Protein AF-A0A8T1IPN9-F1 (afdb_monomer_lite)

Radius of gyration: 31.49 Å; chains: 1; bounding box: 65×42×78 Å

Secondary structure (DSSP, 8-state):
---TTSHHHHHHHHHHHHHHHHHTT--HHHHHHHTT--SSS--TTSTTHHHHHHHHHHHHHHHHHHHHHHHHHHHHHHHHHHHHHHHHHHHHHHHHHHHHHHTTSS----S-TTSTTTTTTGGGGGGG-----

Sequence (133 aa):
MLGKGNAEWDDALMRLAYSHWFEGGKTIDDVRLIMSLPAKGEAVGHENWGKYLKYVEFVKEKKQEAANAAIVAVLKRRRAYRDWYIEGKTEAESASSAAAISYHGHGSISDDNYALWSASANYRNVIKTLPDH

Foldseek 3Di:
DDDPPDPVVVVVVLVVVLVVCVVVVHDLQNVCVVLVHDSDDQDVVRPCRVSSVVSVVVNVVVVVVVVVVVVVVVVVVVVVVVVVVVVVVVVVVVVVVVVVVVVVPDDDDDDPVPPVVVVVVVVVVVVPPDDDD

pLDDT: mean 76.05, std 21.72, range [37.53, 97.19]

Structure (mmCIF, N/CA/C/O backbone):
data_AF-A0A8T1IPN9-F1
#
_entry.id   AF-A0A8T1IPN9-F1
#
loop_
_atom_site.group_PDB
_atom_site.id
_atom_site.type_symbol
_atom_site.label_atom_id
_atom_site.label_alt_id
_atom_site.label_comp_id
_atom_site.label_asym_id
_atom_site.label_entity_id
_atom_site.label_seq_id
_atom_site.pdbx_PDB_ins_code
_atom_site.Cartn_x
_atom_site.Cartn_y
_atom_site.Cartn_z
_atom_site.occupancy
_atom_site.B_iso_or_equiv
_atom_site.auth_seq_id
_atom_site.auth_comp_id
_atom_site.auth_asym_id
_atom_site.auth_atom_id
_atom_site.pdbx_PDB_model_num
ATOM 1 N N . MET A 1 1 ? 0.620 28.261 -10.881 1.00 46.81 1 MET A N 1
ATOM 2 C CA . MET A 1 1 ? -0.067 27.584 -11.999 1.00 46.81 1 MET A CA 1
ATOM 3 C C . MET A 1 1 ? 0.816 26.432 -12.409 1.00 46.81 1 MET A C 1
ATOM 5 O O . MET A 1 1 ? 1.911 26.680 -12.894 1.00 46.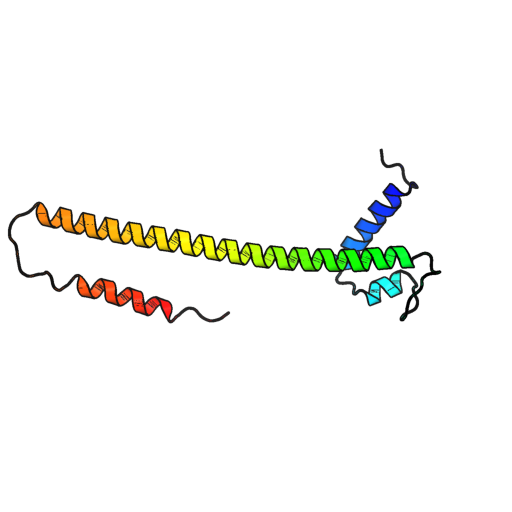81 1 MET A O 1
ATOM 9 N N . LEU A 1 2 ? 0.400 25.195 -12.156 1.00 52.78 2 LEU A N 1
ATOM 10 C CA . LEU A 1 2 ? 1.092 24.062 -12.747 1.00 52.78 2 LEU A CA 1
ATOM 11 C C . LEU A 1 2 ? 0.849 24.205 -14.272 1.00 52.78 2 LEU A C 1
ATOM 13 O O . LEU A 1 2 ? -0.303 24.191 -14.704 1.00 52.78 2 LEU A O 1
ATOM 17 N N . GLY A 1 3 ? 1.882 24.309 -15.123 1.00 51.38 3 GLY A N 1
ATOM 18 C CA . GLY A 1 3 ? 1.765 24.263 -16.603 1.00 51.38 3 GLY A CA 1
ATOM 19 C C . GLY A 1 3 ? 2.288 22.943 -17.196 1.00 51.38 3 GLY A C 1
ATOM 20 O O . GLY A 1 3 ? 3.404 22.563 -16.857 1.00 51.38 3 GLY A O 1
ATOM 21 N N . LYS A 1 4 ? 1.476 22.214 -17.992 1.00 60.69 4 LYS A N 1
ATOM 22 C CA . LYS A 1 4 ? 1.796 20.855 -18.499 1.00 60.69 4 LYS A CA 1
ATOM 23 C C . LYS A 1 4 ? 3.248 20.781 -19.003 1.00 60.69 4 LYS A C 1
ATOM 25 O O . LYS A 1 4 ? 3.642 21.630 -19.796 1.00 60.69 4 LYS A O 1
ATOM 30 N N . GLY A 1 5 ? 4.000 19.763 -18.572 1.00 66.25 5 GLY A N 1
ATOM 31 C CA . GLY A 1 5 ? 5.394 19.539 -18.984 1.00 66.25 5 GLY A CA 1
ATOM 32 C C . GLY A 1 5 ? 6.467 20.105 -18.044 1.00 66.25 5 GLY A C 1
ATOM 33 O O . GLY A 1 5 ? 7.627 20.180 -18.441 1.00 66.25 5 GLY A O 1
ATOM 34 N N . ASN A 1 6 ? 6.110 20.511 -16.819 1.00 79.50 6 ASN A N 1
ATOM 35 C CA . ASN A 1 6 ? 7.084 20.771 -15.754 1.00 79.50 6 ASN A CA 1
ATOM 36 C C . ASN A 1 6 ? 7.177 19.577 -14.778 1.00 79.50 6 ASN A C 1
ATOM 38 O O . ASN A 1 6 ? 6.249 18.777 -14.665 1.00 79.50 6 ASN A O 1
ATOM 42 N N . ALA A 1 7 ? 8.292 19.473 -14.048 1.00 81.31 7 ALA A N 1
ATOM 43 C CA . ALA A 1 7 ? 8.565 18.333 -13.164 1.00 81.31 7 ALA A CA 1
ATOM 44 C C . ALA A 1 7 ? 7.508 18.135 -12.057 1.00 81.31 7 ALA A C 1
ATOM 46 O O . ALA A 1 7 ? 7.259 17.009 -11.633 1.00 81.31 7 ALA A O 1
ATOM 47 N N . GLU A 1 8 ? 6.870 19.215 -11.597 1.00 81.88 8 GLU A N 1
ATOM 48 C CA . GLU A 1 8 ? 5.809 19.156 -10.584 1.00 81.88 8 GLU A CA 1
ATOM 49 C C . GLU A 1 8 ? 4.521 18.527 -11.126 1.00 81.88 8 GLU A C 1
ATOM 51 O O . GLU A 1 8 ? 3.874 17.748 -10.427 1.00 81.88 8 GLU A O 1
ATOM 56 N N . TRP A 1 9 ? 4.153 18.820 -12.377 1.00 84.50 9 TRP A N 1
ATOM 57 C CA . TRP A 1 9 ? 3.050 18.131 -13.044 1.00 84.50 9 TRP A CA 1
ATOM 58 C C . TRP A 1 9 ? 3.333 16.662 -13.253 1.00 84.50 9 TRP A C 1
ATOM 60 O O . TRP A 1 9 ? 2.433 15.853 -13.048 1.00 84.50 9 TRP A O 1
ATOM 70 N N . ASP A 1 10 ? 4.549 16.328 -13.678 1.00 83.19 10 ASP A N 1
ATOM 71 C CA . ASP A 1 10 ? 4.919 14.939 -13.909 1.00 83.19 10 ASP A CA 1
ATOM 72 C C . ASP A 1 10 ? 4.859 14.155 -12.592 1.00 83.19 10 ASP A C 1
ATOM 74 O O . ASP A 1 10 ? 4.295 13.065 -12.555 1.00 83.19 10 ASP A O 1
ATOM 78 N N . ASP A 1 11 ? 5.327 14.730 -11.477 1.00 86.12 11 ASP A N 1
ATOM 79 C CA . ASP A 1 11 ? 5.200 14.108 -10.152 1.00 86.12 11 ASP A CA 1
ATOM 80 C C . ASP A 1 11 ? 3.730 13.984 -9.708 1.00 86.12 11 ASP A C 1
ATOM 82 O O . ASP A 1 11 ? 3.316 12.926 -9.226 1.00 86.12 11 ASP A O 1
ATOM 86 N N . ALA A 1 12 ? 2.902 15.010 -9.932 1.00 88.56 12 ALA A N 1
ATOM 87 C CA . ALA A 1 12 ? 1.474 14.968 -9.614 1.00 88.56 12 ALA A CA 1
ATOM 88 C C . ALA A 1 12 ? 0.715 13.915 -10.443 1.00 88.56 12 ALA A C 1
ATOM 90 O O . ALA A 1 12 ? -0.112 13.173 -9.907 1.00 88.56 12 ALA A O 1
ATOM 91 N N . LEU A 1 13 ? 1.021 13.811 -11.737 1.00 89.75 13 LEU A N 1
ATOM 92 C CA . LEU A 1 13 ? 0.457 12.799 -12.624 1.00 89.75 13 LEU A CA 1
ATOM 93 C C . LEU A 1 13 ? 0.899 11.393 -12.202 1.00 89.75 13 LEU A C 1
ATOM 95 O O . LEU A 1 13 ? 0.079 10.476 -12.169 1.00 89.75 13 LEU A O 1
ATOM 99 N N . MET A 1 14 ? 2.167 11.226 -11.816 1.00 91.38 14 MET A N 1
ATOM 100 C CA . MET A 1 14 ? 2.665 9.952 -11.298 1.00 91.38 14 MET A CA 1
ATOM 101 C C . MET A 1 14 ? 1.971 9.557 -9.995 1.00 91.38 14 MET A C 1
ATOM 103 O O . MET A 1 14 ? 1.594 8.398 -9.842 1.00 91.38 14 MET A O 1
ATOM 107 N N . ARG A 1 15 ? 1.721 10.502 -9.082 1.00 92.12 15 ARG A N 1
ATOM 108 C CA . ARG A 1 15 ? 0.936 10.232 -7.867 1.00 92.12 15 ARG A CA 1
ATOM 109 C C . ARG A 1 15 ? -0.485 9.775 -8.182 1.00 92.12 15 ARG A C 1
ATOM 111 O O . ARG A 1 15 ? -0.971 8.846 -7.544 1.00 92.12 15 ARG A O 1
ATOM 118 N N . LEU A 1 16 ? -1.133 10.374 -9.183 1.00 94.62 16 LEU A N 1
ATOM 119 C CA . LEU A 1 16 ? -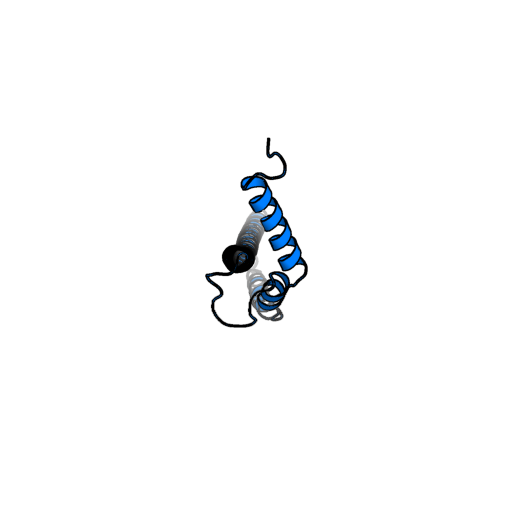2.452 9.925 -9.635 1.00 94.62 16 LEU A CA 1
ATOM 120 C C . LEU A 1 16 ? -2.400 8.489 -10.179 1.00 94.62 16 LEU A C 1
ATOM 122 O O . LEU A 1 16 ? -3.259 7.674 -9.843 1.00 94.62 16 LEU A O 1
ATOM 126 N N . ALA A 1 17 ? -1.375 8.163 -10.970 1.00 95.25 17 ALA A N 1
ATOM 127 C CA . ALA A 1 17 ? -1.162 6.805 -11.464 1.00 95.25 17 ALA A CA 1
ATOM 128 C C . ALA A 1 17 ? -0.951 5.803 -10.315 1.00 95.25 17 ALA A C 1
ATOM 130 O O . ALA A 1 17 ? -1.540 4.723 -10.339 1.00 95.25 17 ALA A O 1
ATOM 131 N N . TYR A 1 18 ? -0.183 6.170 -9.283 1.00 96.56 18 TYR A N 1
ATOM 132 C CA . TYR A 1 18 ? 0.032 5.329 -8.102 1.00 96.56 18 TYR A CA 1
ATOM 133 C C . TYR A 1 18 ? -1.272 5.015 -7.374 1.00 96.56 18 TYR A C 1
ATOM 135 O O . TYR A 1 18 ? -1.530 3.845 -7.089 1.00 96.56 18 TYR A O 1
ATOM 143 N N . SER A 1 19 ? -2.110 6.027 -7.124 1.00 95.69 19 SER A N 1
ATOM 144 C CA . SER A 1 19 ? -3.427 5.825 -6.512 1.00 95.69 19 SER A CA 1
ATOM 145 C C . SER A 1 19 ? -4.289 4.889 -7.353 1.00 95.69 19 SER A C 1
ATOM 147 O O . SER A 1 19 ? -4.794 3.898 -6.836 1.00 95.69 19 SER A O 1
ATOM 149 N N . HIS A 1 20 ? -4.376 5.137 -8.662 1.00 97.06 20 HIS A N 1
ATOM 150 C CA . HIS A 1 20 ? -5.166 4.308 -9.568 1.00 97.06 20 HIS A CA 1
ATOM 151 C C . HIS A 1 20 ? -4.694 2.844 -9.595 1.00 97.06 20 HIS A C 1
ATOM 153 O O . HIS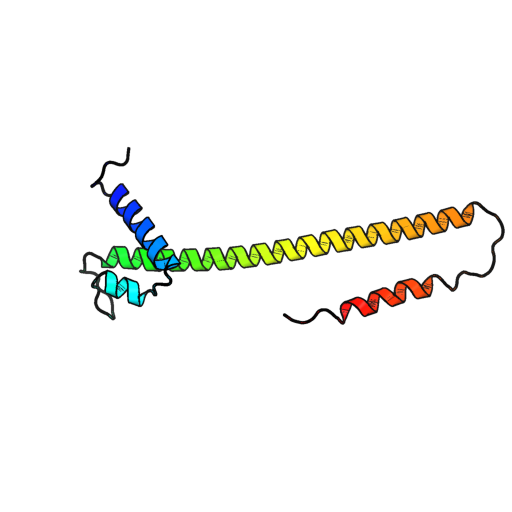 A 1 20 ? -5.511 1.924 -9.575 1.00 97.06 20 HIS A O 1
ATOM 159 N N . TRP A 1 21 ? -3.382 2.590 -9.619 1.00 97.19 21 TRP A N 1
ATOM 160 C CA . TRP A 1 21 ? -2.853 1.224 -9.577 1.00 97.19 21 TRP A CA 1
ATOM 161 C C . TRP A 1 21 ? -3.123 0.534 -8.243 1.00 97.19 21 TRP A C 1
ATOM 163 O O . TRP A 1 21 ? -3.537 -0.626 -8.239 1.00 97.19 21 TRP A O 1
ATOM 173 N N . PHE A 1 22 ? -2.929 1.240 -7.129 1.00 96.56 22 PHE A N 1
ATOM 174 C CA . PHE A 1 22 ? -3.167 0.699 -5.796 1.00 96.56 22 PHE A CA 1
ATOM 175 C C . PHE A 1 22 ? -4.646 0.356 -5.575 1.00 96.56 22 PHE A C 1
ATOM 177 O O . PHE A 1 22 ? -4.966 -0.759 -5.169 1.00 96.56 22 PHE A O 1
ATOM 184 N N . GLU A 1 23 ? -5.551 1.281 -5.903 1.00 95.06 23 GLU A N 1
ATOM 185 C CA . GLU A 1 23 ? -7.004 1.082 -5.809 1.00 95.06 23 GLU A CA 1
ATOM 186 C C . GLU A 1 23 ? -7.491 -0.009 -6.771 1.00 95.06 23 GLU A C 1
ATOM 188 O O . GLU A 1 23 ? -8.351 -0.814 -6.422 1.00 95.06 23 GLU A O 1
ATOM 193 N N . GLY A 1 24 ? -6.878 -0.103 -7.955 1.00 95.75 24 GLY A N 1
ATOM 194 C CA . GLY A 1 24 ? -7.103 -1.172 -8.929 1.00 95.75 24 GLY A CA 1
ATOM 195 C C . GLY A 1 24 ? -6.457 -2.519 -8.572 1.00 95.75 24 GLY A C 1
ATOM 196 O O . GLY A 1 24 ? -6.377 -3.398 -9.440 1.00 95.75 24 GLY A O 1
ATOM 197 N N . GLY A 1 25 ? -5.948 -2.673 -7.344 1.00 94.88 25 GLY A N 1
ATOM 198 C CA . GLY A 1 25 ? -5.417 -3.923 -6.799 1.00 94.88 25 GLY A CA 1
ATOM 199 C C . GLY A 1 25 ? -4.121 -4.411 -7.447 1.00 94.88 25 GLY A C 1
ATOM 200 O O . GLY A 1 25 ? -3.822 -5.602 -7.376 1.00 94.88 25 GLY A O 1
ATOM 201 N N . LYS A 1 26 ? -3.362 -3.534 -8.115 1.00 96.50 26 LYS A N 1
ATOM 202 C CA . LYS A 1 26 ? -2.101 -3.910 -8.764 1.00 96.50 26 LYS A CA 1
ATOM 203 C C . LYS A 1 26 ? -1.037 -4.202 -7.717 1.00 96.50 26 LYS A C 1
ATOM 205 O O . LYS A 1 26 ? -0.773 -3.398 -6.819 1.00 96.50 26 LYS A O 1
ATOM 210 N N . THR A 1 27 ? -0.392 -5.351 -7.859 1.00 95.00 27 THR A N 1
ATOM 211 C CA . THR A 1 27 ? 0.729 -5.729 -7.006 1.00 95.00 27 THR A CA 1
ATOM 212 C C . THR A 1 27 ? 1.976 -4.916 -7.354 1.00 95.00 27 THR A C 1
ATOM 214 O O . THR A 1 27 ? 2.056 -4.243 -8.385 1.00 95.00 27 THR A O 1
ATOM 217 N N . ILE A 1 28 ? 2.976 -4.974 -6.475 1.00 94.75 28 ILE A N 1
ATOM 218 C CA . ILE A 1 28 ? 4.286 -4.373 -6.737 1.00 94.75 28 ILE A CA 1
ATOM 219 C C . ILE A 1 28 ? 4.897 -4.966 -8.018 1.00 94.75 28 ILE A C 1
ATOM 221 O O . ILE A 1 28 ? 5.433 -4.218 -8.833 1.00 94.75 28 ILE A O 1
ATOM 225 N N . ASP A 1 29 ? 4.743 -6.273 -8.234 1.00 95.19 29 ASP A N 1
ATOM 226 C CA . ASP A 1 29 ? 5.256 -6.961 -9.422 1.00 95.19 29 ASP A CA 1
ATOM 227 C C . ASP A 1 29 ? 4.503 -6.550 -10.699 1.00 95.19 29 ASP A C 1
ATOM 229 O O . ASP A 1 29 ? 5.127 -6.353 -11.743 1.00 95.19 29 ASP A O 1
ATOM 233 N N . ASP A 1 30 ? 3.189 -6.314 -10.617 1.00 95.81 30 ASP A N 1
ATOM 234 C CA . ASP A 1 30 ? 2.412 -5.802 -11.754 1.00 95.81 30 ASP A CA 1
ATOM 235 C C . ASP A 1 30 ? 2.886 -4.408 -12.175 1.00 95.81 30 ASP A C 1
ATOM 237 O O . ASP A 1 30 ? 3.081 -4.140 -13.359 1.00 95.81 30 ASP A O 1
ATOM 241 N N . VAL A 1 31 ? 3.100 -3.503 -11.213 1.00 95.56 31 VAL A N 1
ATOM 242 C CA . VAL A 1 31 ? 3.581 -2.144 -11.513 1.00 95.56 31 VAL A CA 1
ATOM 243 C C . VAL A 1 31 ? 5.012 -2.168 -12.034 1.00 95.56 31 VAL A C 1
ATOM 245 O O . VAL A 1 31 ? 5.363 -1.397 -12.928 1.00 95.56 31 VAL A O 1
ATOM 248 N N . ARG A 1 32 ? 5.826 -3.102 -11.543 1.00 95.94 32 ARG A N 1
ATOM 249 C CA . ARG A 1 32 ? 7.164 -3.352 -12.069 1.00 95.94 32 ARG A CA 1
ATOM 250 C C . ARG A 1 32 ? 7.125 -3.721 -13.554 1.00 95.94 32 ARG A C 1
ATOM 252 O O . ARG A 1 32 ? 7.889 -3.157 -14.335 1.00 95.94 32 ARG A O 1
ATOM 259 N N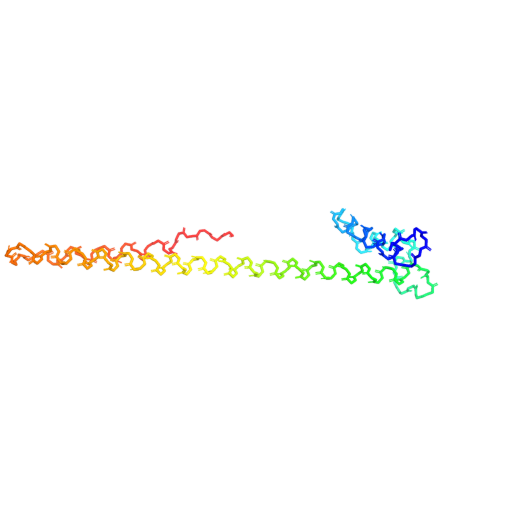 . LEU A 1 33 ? 6.198 -4.597 -13.944 1.00 95.75 33 LEU A N 1
ATOM 260 C CA . LEU A 1 33 ? 5.964 -4.959 -15.341 1.00 95.75 33 LEU A CA 1
ATOM 261 C C . LEU A 1 33 ? 5.433 -3.774 -16.165 1.00 95.75 33 LEU A C 1
ATOM 263 O O . LEU A 1 33 ? 5.948 -3.517 -17.249 1.00 95.75 33 LEU A O 1
ATOM 267 N N . ILE A 1 34 ? 4.458 -3.018 -15.646 1.00 95.31 34 ILE A N 1
ATOM 268 C CA . ILE A 1 34 ? 3.904 -1.817 -16.306 1.00 95.31 34 ILE A CA 1
ATOM 269 C C . ILE A 1 34 ? 5.010 -0.799 -16.616 1.00 95.31 34 ILE A C 1
ATOM 271 O O . ILE A 1 34 ? 5.018 -0.184 -17.679 1.00 95.31 34 ILE A O 1
ATOM 275 N N . MET A 1 35 ? 5.979 -0.649 -15.712 1.00 94.56 35 MET A N 1
ATOM 276 C CA . MET A 1 35 ? 7.125 0.248 -15.878 1.00 94.56 35 MET A CA 1
ATOM 277 C C . MET A 1 35 ? 8.249 -0.319 -16.756 1.00 94.56 35 MET A C 1
ATOM 279 O O . MET A 1 35 ? 9.305 0.311 -16.870 1.00 94.56 35 MET A O 1
ATOM 283 N N . SER A 1 36 ? 8.023 -1.480 -17.383 1.00 95.00 36 S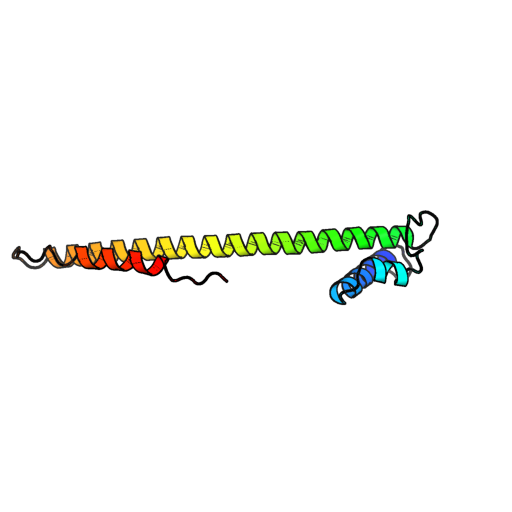ER A N 1
ATOM 284 C CA . SER A 1 36 ? 8.986 -2.199 -18.226 1.00 95.00 36 SER A CA 1
ATOM 285 C C . SER A 1 36 ? 10.297 -2.529 -17.506 1.00 95.00 36 SER A C 1
ATOM 287 O O . SER A 1 36 ? 11.357 -2.612 -18.121 1.00 95.00 36 SER A O 1
ATOM 289 N N . LEU A 1 37 ? 10.241 -2.716 -16.185 1.00 95.56 37 LEU A N 1
ATOM 290 C CA . LEU A 1 37 ? 11.415 -3.054 -15.392 1.00 95.56 37 LEU A CA 1
ATOM 291 C C . LEU A 1 37 ? 11.710 -4.559 -15.467 1.00 95.56 37 LEU A C 1
ATOM 293 O O . LEU A 1 37 ? 10.784 -5.369 -15.559 1.00 95.56 37 LEU A O 1
ATOM 297 N N . PRO A 1 38 ? 12.988 -4.968 -15.345 1.00 93.00 38 PRO A N 1
ATOM 298 C CA . PRO A 1 38 ? 13.352 -6.375 -15.213 1.00 93.00 38 PRO A CA 1
ATOM 299 C C . PRO A 1 38 ? 12.570 -7.031 -14.077 1.00 93.00 38 PRO A C 1
ATOM 301 O O . PRO A 1 38 ? 12.474 -6.445 -13.001 1.00 93.00 38 PRO A O 1
ATOM 304 N N . ALA A 1 39 ? 12.065 -8.250 -14.271 1.00 90.44 39 ALA A N 1
ATOM 305 C CA . ALA A 1 39 ? 11.187 -8.921 -13.303 1.00 90.44 39 ALA A CA 1
ATOM 306 C C . ALA A 1 39 ? 11.806 -9.096 -11.902 1.00 90.44 39 ALA A C 1
ATOM 308 O O . ALA A 1 39 ? 11.086 -9.206 -10.915 1.00 90.44 39 ALA A O 1
ATOM 309 N N . LYS A 1 40 ? 13.139 -9.129 -11.800 1.00 90.25 40 LYS A N 1
ATOM 310 C CA . LYS A 1 40 ? 13.875 -9.308 -10.542 1.00 90.25 40 LYS A CA 1
ATOM 311 C C . LYS A 1 40 ? 15.096 -8.392 -10.484 1.00 90.25 40 LYS A C 1
ATOM 313 O O . LYS A 1 40 ? 15.571 -7.923 -11.514 1.00 90.25 40 LYS A O 1
ATOM 318 N N . GLY A 1 41 ? 15.611 -8.190 -9.273 1.00 91.31 41 GLY A N 1
ATOM 319 C CA . GLY A 1 41 ? 16.839 -7.434 -9.012 1.00 91.31 41 GLY A CA 1
ATOM 320 C C . GLY A 1 41 ? 16.638 -5.922 -8.951 1.00 91.31 41 GLY A C 1
ATOM 321 O O . GLY A 1 41 ? 15.515 -5.421 -8.965 1.00 91.31 41 GLY A O 1
ATOM 322 N N . GLU A 1 42 ? 17.730 -5.180 -8.856 1.00 92.19 42 GLU A N 1
ATOM 323 C CA . GLU A 1 42 ? 17.707 -3.722 -8.958 1.00 92.19 42 GLU A CA 1
ATOM 324 C C . GLU A 1 42 ? 17.906 -3.291 -10.411 1.00 92.19 42 GLU A C 1
ATOM 326 O O . GLU A 1 42 ? 18.627 -3.941 -11.166 1.00 92.19 42 GLU A O 1
ATOM 331 N N . ALA A 1 43 ? 17.272 -2.188 -10.809 1.00 93.06 43 ALA A N 1
ATOM 332 C CA . ALA A 1 43 ? 17.378 -1.640 -12.160 1.00 93.06 43 ALA A CA 1
ATOM 333 C C . ALA A 1 43 ? 17.849 -0.179 -12.126 1.00 93.06 43 ALA A C 1
ATOM 335 O O . ALA A 1 43 ? 17.259 0.678 -12.769 1.00 93.06 43 ALA A O 1
ATOM 336 N N . VAL A 1 44 ? 18.907 0.110 -11.359 1.00 87.19 44 VAL A N 1
ATOM 337 C CA . VAL A 1 44 ? 19.370 1.476 -11.026 1.00 87.19 44 VAL A CA 1
ATOM 338 C C . VAL A 1 44 ? 19.616 2.369 -12.253 1.00 87.19 44 VAL A C 1
ATOM 340 O O . VAL A 1 44 ? 19.408 3.575 -12.173 1.00 87.19 44 VAL A O 1
ATOM 343 N N . GLY A 1 45 ? 19.991 1.793 -13.400 1.00 87.94 45 GLY A N 1
ATOM 344 C CA . GLY A 1 45 ? 20.177 2.526 -14.661 1.00 87.94 45 GLY A CA 1
ATOM 345 C C . GLY A 1 45 ? 18.912 2.716 -15.512 1.00 87.94 45 GLY A C 1
ATOM 346 O O . GLY A 1 45 ? 18.995 3.307 -16.584 1.00 87.94 45 GLY A O 1
ATOM 347 N N . HIS A 1 46 ? 17.756 2.200 -15.087 1.00 92.19 46 HIS A N 1
ATOM 348 C CA . HIS A 1 46 ? 16.505 2.282 -15.840 1.00 92.19 46 HIS A CA 1
ATOM 349 C C . HIS A 1 46 ? 15.722 3.549 -15.478 1.00 92.19 46 HIS A C 1
ATOM 351 O O . HIS A 1 46 ? 15.502 3.840 -14.302 1.00 92.19 46 HIS A O 1
ATOM 357 N N . GLU A 1 47 ? 15.214 4.263 -16.484 1.00 91.31 47 GLU A N 1
ATOM 358 C CA . GLU A 1 47 ? 14.499 5.544 -16.324 1.00 91.31 47 GLU A CA 1
ATOM 359 C C . GLU A 1 47 ? 13.330 5.500 -15.319 1.00 91.31 47 GLU A C 1
ATOM 361 O O . GLU A 1 47 ? 13.081 6.457 -14.586 1.00 91.31 47 GLU A O 1
ATOM 366 N N . ASN A 1 48 ? 12.623 4.370 -15.250 1.00 92.94 48 ASN A N 1
ATOM 367 C CA . ASN A 1 48 ? 11.457 4.195 -14.383 1.00 92.94 48 ASN A CA 1
ATOM 368 C C . ASN A 1 48 ? 11.793 3.608 -13.006 1.00 92.94 48 ASN A C 1
ATOM 370 O O . ASN A 1 48 ? 10.897 3.477 -12.176 1.00 92.94 48 ASN A O 1
ATOM 374 N N . TRP A 1 49 ? 13.059 3.291 -12.718 1.00 94.50 49 TRP A N 1
ATOM 375 C CA . TRP A 1 49 ? 13.432 2.668 -11.446 1.00 94.50 49 TRP A CA 1
ATOM 376 C C . TRP A 1 49 ? 13.147 3.570 -10.247 1.00 94.50 49 TRP A C 1
ATOM 378 O O . TRP A 1 49 ? 12.515 3.142 -9.284 1.00 94.50 49 TRP A O 1
ATOM 388 N N . GLY A 1 50 ? 13.514 4.851 -10.340 1.00 93.00 50 GLY A N 1
ATOM 389 C CA . GLY A 1 50 ? 13.201 5.828 -9.295 1.00 93.00 50 GLY A CA 1
ATOM 390 C C . GLY A 1 50 ? 11.693 6.014 -9.084 1.00 93.00 50 GLY A C 1
ATOM 391 O O . GLY A 1 50 ? 11.237 6.151 -7.951 1.00 93.00 50 GLY A O 1
ATOM 392 N N . LYS A 1 51 ? 10.894 5.953 -10.159 1.00 93.12 51 LYS A N 1
ATOM 393 C CA . LYS A 1 51 ? 9.424 6.028 -10.079 1.00 93.12 51 LYS A CA 1
ATOM 394 C C . LYS A 1 51 ? 8.844 4.783 -9.401 1.00 93.12 51 LYS A C 1
ATOM 396 O O . LYS A 1 51 ? 7.973 4.892 -8.545 1.00 93.12 51 LYS A O 1
ATOM 401 N N . TYR A 1 52 ? 9.373 3.607 -9.725 1.00 95.25 52 TYR A N 1
ATOM 402 C CA . TYR A 1 52 ? 8.983 2.355 -9.085 1.00 95.25 52 TYR A CA 1
ATOM 403 C C . TYR A 1 52 ? 9.279 2.356 -7.581 1.00 95.25 52 TYR A C 1
ATOM 405 O O . TYR A 1 52 ? 8.415 1.972 -6.796 1.00 95.25 52 TYR A O 1
ATOM 413 N N . LEU A 1 53 ? 10.449 2.843 -7.156 1.00 95.31 53 LEU A N 1
ATOM 414 C CA . LEU A 1 53 ? 10.774 2.958 -5.730 1.00 95.31 53 LEU A CA 1
ATOM 415 C C . LEU A 1 53 ? 9.790 3.877 -4.992 1.00 95.31 53 LEU A C 1
ATOM 417 O O . LEU A 1 53 ? 9.274 3.491 -3.944 1.00 95.31 53 LEU A O 1
ATOM 421 N N . LYS A 1 54 ? 9.439 5.025 -5.587 1.00 94.88 54 LYS A N 1
ATOM 422 C CA . LYS A 1 54 ? 8.389 5.911 -5.055 1.00 94.88 54 LYS A CA 1
ATOM 423 C C . LYS A 1 54 ? 7.032 5.202 -4.933 1.00 94.88 54 LYS A C 1
ATOM 425 O O . LYS A 1 54 ? 6.325 5.411 -3.953 1.00 94.88 54 LYS A O 1
ATOM 430 N N . TYR A 1 55 ? 6.657 4.348 -5.892 1.00 95.44 55 TYR A N 1
ATOM 431 C CA . TYR A 1 55 ? 5.430 3.547 -5.779 1.00 95.44 55 TYR A CA 1
ATOM 432 C C . TYR A 1 55 ? 5.503 2.543 -4.618 1.00 95.44 55 TYR A C 1
ATOM 434 O O . TYR A 1 55 ? 4.546 2.396 -3.862 1.00 95.44 55 TYR A O 1
ATOM 442 N N . VAL A 1 56 ? 6.641 1.870 -4.433 1.00 95.75 56 VAL A N 1
ATOM 443 C CA . VAL A 1 56 ? 6.836 0.942 -3.306 1.00 95.75 56 VAL A CA 1
ATOM 444 C C . VAL A 1 56 ? 6.701 1.666 -1.962 1.00 95.75 56 VAL A C 1
ATOM 446 O O . VAL A 1 56 ? 6.090 1.125 -1.039 1.00 95.75 56 VAL A O 1
ATOM 449 N N . GLU A 1 57 ? 7.236 2.882 -1.843 1.00 96.12 57 GLU A N 1
ATOM 450 C CA . GLU A 1 57 ? 7.054 3.740 -0.665 1.00 96.12 57 GLU A CA 1
ATOM 451 C C . GLU A 1 57 ? 5.585 4.124 -0.465 1.00 96.12 57 GLU A C 1
ATOM 453 O O . GLU A 1 57 ? 5.039 3.888 0.612 1.00 96.12 57 GLU A O 1
ATOM 458 N N . PHE A 1 58 ? 4.908 4.578 -1.521 1.00 95.25 58 PHE A N 1
ATOM 459 C CA . PHE A 1 58 ? 3.479 4.900 -1.492 1.00 95.25 58 PHE A CA 1
ATOM 460 C C . PHE A 1 58 ? 2.618 3.727 -0.987 1.00 95.25 58 PHE A C 1
ATOM 462 O O . PHE A 1 58 ? 1.744 3.901 -0.137 1.00 95.25 58 PHE A O 1
ATOM 469 N N . VAL A 1 59 ? 2.883 2.499 -1.449 1.00 95.75 59 VAL A N 1
ATOM 470 C CA . VAL A 1 59 ? 2.165 1.298 -0.982 1.00 95.75 59 VAL A CA 1
ATOM 471 C C . VAL A 1 59 ? 2.391 1.053 0.514 1.00 95.75 59 VAL A C 1
ATOM 473 O O . VAL A 1 59 ? 1.460 0.653 1.219 1.00 95.75 59 VAL A O 1
ATOM 476 N N . LYS A 1 60 ? 3.613 1.274 1.020 1.00 95.69 60 LYS A N 1
ATOM 477 C CA . LYS A 1 60 ? 3.918 1.141 2.455 1.00 95.69 60 LYS A CA 1
ATOM 478 C C . LYS A 1 60 ? 3.157 2.179 3.276 1.00 95.69 60 LYS A C 1
ATOM 480 O O . LYS A 1 60 ? 2.548 1.810 4.278 1.00 95.69 60 LYS A O 1
ATOM 485 N N . GLU A 1 61 ? 3.141 3.432 2.829 1.00 95.44 61 GLU A N 1
ATOM 486 C CA . GLU A 1 61 ? 2.391 4.514 3.474 1.00 95.44 61 GLU A CA 1
ATOM 487 C C . GLU A 1 61 ? 0.898 4.182 3.553 1.00 95.44 61 GLU A C 1
ATOM 489 O O . GLU A 1 61 ? 0.319 4.221 4.637 1.00 95.44 61 GLU A O 1
ATOM 494 N N . LYS A 1 62 ? 0.284 3.733 2.450 1.00 93.69 62 LYS A N 1
ATOM 495 C CA . LYS A 1 62 ? -1.143 3.367 2.427 1.00 93.69 62 LYS A CA 1
ATOM 496 C C . LYS A 1 62 ? -1.487 2.215 3.365 1.00 93.69 62 LYS A C 1
ATOM 498 O O . LYS A 1 62 ? -2.513 2.248 4.045 1.00 93.69 62 LYS A O 1
ATOM 503 N N . LYS A 1 63 ? -0.623 1.200 3.448 1.00 92.94 63 LYS A N 1
ATOM 504 C CA . LYS A 1 63 ? -0.800 0.098 4.406 1.00 92.94 63 LYS A CA 1
ATOM 505 C C . LYS A 1 63 ? -0.696 0.583 5.851 1.00 92.94 63 LYS A C 1
ATOM 507 O O . LYS A 1 63 ? -1.483 0.150 6.691 1.00 92.94 63 LYS A O 1
ATOM 512 N N . GLN A 1 64 ? 0.229 1.498 6.135 1.00 94.75 64 GLN A N 1
ATOM 513 C CA . GLN A 1 64 ? 0.373 2.087 7.464 1.00 94.75 64 GLN A CA 1
ATOM 514 C C . GLN A 1 64 ? -0.831 2.964 7.835 1.00 94.75 64 GLN A C 1
ATOM 516 O O . GLN A 1 64 ? -1.329 2.868 8.954 1.00 94.75 64 GLN A O 1
ATOM 521 N N . GLU A 1 65 ? -1.336 3.779 6.906 1.00 93.88 65 GLU A N 1
ATOM 522 C CA . GLU A 1 65 ? -2.555 4.576 7.092 1.00 93.88 65 GLU A CA 1
ATOM 523 C C . GLU A 1 65 ? -3.753 3.688 7.444 1.00 93.88 65 GLU A C 1
ATOM 525 O O . GLU A 1 65 ? -4.464 3.970 8.409 1.00 93.88 65 GLU A O 1
ATOM 530 N N . ALA A 1 66 ? -3.944 2.581 6.719 1.00 92.69 66 ALA A N 1
ATOM 531 C CA . ALA A 1 66 ? -5.020 1.630 6.988 1.00 92.69 66 ALA A CA 1
ATOM 532 C C . ALA A 1 66 ? -4.884 0.970 8.371 1.00 92.69 66 ALA A C 1
ATOM 534 O O . ALA A 1 66 ? -5.862 0.880 9.116 1.00 92.69 66 ALA A O 1
ATOM 535 N N . ALA A 1 67 ? -3.670 0.561 8.754 1.00 93.62 67 ALA A N 1
ATOM 536 C CA . ALA A 1 67 ? -3.404 0.005 10.080 1.00 93.62 67 ALA A CA 1
ATOM 537 C C . ALA A 1 67 ? -3.686 1.029 11.194 1.00 93.62 67 ALA A C 1
ATOM 539 O O . ALA A 1 67 ? -4.355 0.718 12.181 1.00 93.62 67 ALA A O 1
ATOM 540 N N . ASN A 1 68 ? -3.244 2.275 11.012 1.00 94.31 68 ASN A N 1
ATOM 541 C CA . ASN A 1 68 ? -3.501 3.363 11.952 1.00 94.31 68 ASN A CA 1
ATOM 542 C C . ASN A 1 68 ? -5.003 3.656 12.071 1.00 94.31 68 ASN A C 1
ATOM 544 O O . ASN A 1 68 ? -5.516 3.815 13.180 1.00 94.31 68 ASN A O 1
ATOM 548 N N . ALA A 1 69 ? -5.727 3.683 10.950 1.00 93.94 69 ALA A N 1
ATOM 549 C CA . ALA A 1 69 ? -7.173 3.877 10.935 1.00 93.94 69 ALA A CA 1
ATOM 550 C C . ALA A 1 69 ? -7.904 2.757 11.694 1.00 93.94 69 ALA A C 1
ATOM 552 O O . ALA A 1 69 ? -8.820 3.043 12.468 1.00 93.94 69 ALA A O 1
ATOM 553 N N . ALA A 1 70 ? -7.461 1.504 11.548 1.00 93.19 70 ALA A N 1
ATOM 554 C CA . ALA A 1 70 ? -8.001 0.375 12.300 1.00 93.19 70 ALA A CA 1
ATOM 555 C C . ALA A 1 70 ? -7.771 0.529 13.815 1.00 93.19 70 ALA A C 1
ATOM 557 O O . ALA A 1 70 ? -8.706 0.365 14.600 1.00 93.19 70 ALA A O 1
ATOM 558 N N . ILE A 1 71 ? -6.566 0.934 14.238 1.00 92.25 71 ILE A N 1
ATOM 559 C CA . ILE A 1 71 ? -6.258 1.213 15.653 1.00 92.25 71 ILE A CA 1
ATOM 560 C C . ILE A 1 71 ? -7.166 2.324 16.196 1.00 92.25 71 ILE A C 1
ATOM 562 O O . ILE A 1 71 ? -7.762 2.182 17.266 1.00 92.25 71 ILE A O 1
ATOM 566 N N . VAL A 1 72 ? -7.320 3.422 15.452 1.00 93.38 72 VAL A N 1
ATOM 567 C CA . VAL A 1 72 ? -8.194 4.537 15.841 1.00 93.38 72 VAL A CA 1
ATOM 568 C C . VAL A 1 72 ? -9.650 4.082 15.963 1.00 93.38 72 VAL A C 1
ATOM 570 O O . VAL A 1 72 ? -10.329 4.478 16.911 1.00 93.38 72 VAL A O 1
ATOM 573 N N . ALA A 1 73 ? -10.139 3.236 15.054 1.00 91.62 73 ALA A N 1
ATOM 574 C CA . ALA A 1 73 ? -11.491 2.686 15.124 1.00 91.62 73 ALA A CA 1
ATOM 575 C C . ALA A 1 73 ? -11.701 1.842 16.394 1.00 91.62 73 ALA A C 1
ATOM 577 O O . ALA A 1 73 ? -12.703 2.017 17.091 1.00 91.62 73 ALA A O 1
ATOM 578 N N . VAL A 1 74 ? -10.725 1.000 16.754 1.00 92.94 74 VAL A N 1
ATOM 579 C CA . VAL A 1 74 ? -10.749 0.218 18.002 1.00 92.94 74 VAL A CA 1
ATOM 580 C C . VAL A 1 74 ? -10.775 1.133 19.227 1.00 92.94 74 VAL A C 1
ATOM 582 O O . VAL A 1 74 ? -11.588 0.933 20.132 1.00 92.94 74 VAL A O 1
ATOM 585 N N . LEU A 1 75 ? -9.940 2.175 19.256 1.00 92.38 75 LEU A N 1
ATOM 586 C CA . LEU A 1 75 ? -9.907 3.134 20.364 1.00 92.38 75 LEU A CA 1
ATOM 587 C C . LEU A 1 75 ? -11.225 3.904 20.504 1.00 92.38 75 LEU A C 1
ATOM 589 O O . LEU A 1 75 ? -11.716 4.071 21.622 1.00 92.38 75 LEU A O 1
ATOM 593 N N . LYS A 1 76 ? -11.833 4.325 19.388 1.00 91.75 76 LYS A N 1
ATOM 594 C CA . LYS A 1 76 ? -13.159 4.962 19.385 1.00 91.75 76 LYS A CA 1
ATOM 595 C C . LYS A 1 76 ? -14.226 4.027 19.949 1.00 91.75 76 LYS A C 1
ATOM 597 O O . LYS A 1 76 ? -14.987 4.445 20.817 1.00 91.75 76 LYS A O 1
ATOM 602 N N . ARG A 1 77 ? -14.243 2.760 19.521 1.00 89.94 77 ARG A N 1
ATOM 603 C CA . ARG A 1 77 ? -15.185 1.752 20.033 1.00 89.94 77 ARG A CA 1
ATOM 604 C C . ARG A 1 77 ? -15.004 1.522 21.532 1.00 89.94 77 ARG A C 1
ATOM 606 O O . ARG A 1 77 ? -15.982 1.513 22.272 1.00 89.94 77 ARG A O 1
ATOM 613 N N . ARG A 1 78 ? -13.755 1.400 21.994 1.00 90.75 78 ARG A N 1
ATOM 614 C CA . ARG A 1 78 ? -13.433 1.252 23.421 1.00 90.75 78 ARG A CA 1
ATOM 615 C C . ARG A 1 78 ? -13.903 2.455 24.238 1.00 90.75 78 ARG A C 1
ATOM 617 O O . ARG A 1 78 ? -14.423 2.269 25.335 1.00 90.75 78 ARG A O 1
ATOM 624 N N . ARG A 1 79 ? -13.720 3.673 23.720 1.00 92.50 79 ARG A N 1
ATOM 625 C CA . ARG A 1 79 ? -14.190 4.898 24.375 1.00 92.50 79 ARG A CA 1
ATOM 626 C C . ARG A 1 79 ? -15.714 4.931 24.467 1.00 92.50 79 ARG A C 1
ATOM 628 O O . ARG A 1 79 ? -16.222 5.101 25.563 1.00 92.50 79 ARG A O 1
ATOM 635 N N . ALA A 1 80 ? -16.414 4.669 23.364 1.00 90.56 80 ALA A N 1
ATOM 636 C CA . ALA A 1 80 ? -17.875 4.623 23.349 1.00 90.56 80 ALA A CA 1
ATOM 637 C C . ALA A 1 80 ? -18.436 3.600 24.352 1.00 90.56 80 ALA A C 1
ATOM 639 O O . ALA A 1 80 ? -19.354 3.914 25.100 1.00 90.56 80 ALA A O 1
ATOM 640 N N . TYR A 1 81 ? -17.839 2.404 24.429 1.00 84.88 81 TYR A N 1
ATOM 641 C CA . TYR A 1 81 ? -18.229 1.402 25.425 1.00 84.88 81 TYR A CA 1
ATOM 642 C C . TYR A 1 81 ? -18.007 1.885 26.865 1.00 84.88 81 TYR A C 1
ATOM 644 O O . TYR A 1 81 ? -18.850 1.661 27.729 1.00 84.88 81 TYR A O 1
ATOM 652 N N . ARG A 1 82 ? -16.873 2.545 27.137 1.00 88.44 82 ARG A N 1
ATOM 653 C CA . ARG A 1 82 ? -16.577 3.093 28.465 1.00 88.44 82 ARG A CA 1
ATOM 654 C C . ARG A 1 82 ? -17.593 4.162 28.863 1.00 88.44 82 ARG A C 1
ATOM 656 O O . ARG A 1 82 ? -18.069 4.116 29.991 1.00 88.44 82 ARG A O 1
ATOM 663 N N . ASP A 1 83 ? -17.885 5.095 27.963 1.00 89.25 83 ASP A N 1
ATOM 664 C CA . ASP A 1 83 ? -18.802 6.203 28.225 1.00 89.25 83 ASP A CA 1
ATOM 665 C C . ASP A 1 83 ? -20.217 5.652 28.495 1.00 89.25 83 ASP A C 1
ATOM 667 O O . ASP A 1 83 ? -20.776 5.927 29.553 1.00 89.25 83 ASP A O 1
ATOM 671 N N . TRP A 1 84 ? -20.703 4.725 27.657 1.00 90.06 84 TRP A N 1
ATOM 672 C CA . TRP A 1 84 ? -21.971 4.011 27.877 1.00 90.06 84 TRP A CA 1
ATOM 673 C C . TRP A 1 84 ? -22.022 3.257 29.216 1.00 90.06 84 TRP A C 1
ATOM 675 O O . TRP A 1 84 ? -23.012 3.325 29.941 1.00 90.06 84 TRP A O 1
ATOM 685 N N . TYR A 1 85 ? -20.955 2.536 29.576 1.00 83.19 85 TYR A N 1
ATOM 686 C CA . TYR A 1 85 ? -20.906 1.788 30.835 1.00 83.19 85 TYR A CA 1
ATOM 687 C C . TYR A 1 85 ? -20.942 2.713 32.061 1.00 83.19 85 TYR A C 1
ATOM 689 O O . TYR A 1 85 ? -21.572 2.388 33.067 1.00 83.19 85 TYR A O 1
ATOM 697 N N . ILE A 1 86 ? -20.258 3.860 31.993 1.00 83.12 86 ILE A N 1
ATOM 698 C CA . ILE A 1 86 ? -20.270 4.854 33.071 1.00 83.12 86 ILE A CA 1
ATOM 699 C C . ILE A 1 86 ? -21.659 5.487 33.187 1.00 83.12 86 ILE A C 1
ATOM 701 O O . ILE A 1 86 ? -22.186 5.532 34.296 1.00 83.12 86 ILE A O 1
ATOM 705 N N . GLU A 1 87 ? -22.265 5.903 32.072 1.00 76.50 87 GLU A N 1
ATOM 706 C CA . GLU A 1 87 ? -23.626 6.457 32.039 1.00 76.50 87 GLU A CA 1
ATOM 707 C C . GLU A 1 87 ? -24.640 5.474 32.639 1.00 76.50 87 GLU A C 1
ATOM 709 O O . GLU A 1 87 ? -25.333 5.809 33.602 1.00 76.50 87 GLU A O 1
ATOM 714 N N . GLY A 1 88 ? -24.636 4.216 32.187 1.00 75.31 88 GLY A N 1
ATOM 715 C CA . GLY A 1 88 ? -25.523 3.184 32.726 1.00 75.31 88 GLY A CA 1
ATOM 716 C C . GLY A 1 88 ? -25.316 2.922 34.225 1.00 75.31 88 GLY A C 1
ATOM 717 O O . GLY A 1 88 ? -26.279 2.668 34.950 1.00 75.31 88 GLY A O 1
ATOM 718 N N . LYS A 1 89 ? -24.081 3.037 34.735 1.00 72.81 89 LYS A N 1
ATOM 719 C CA . LYS A 1 89 ? -23.816 2.934 36.180 1.00 72.81 89 LYS A CA 1
ATOM 720 C C . LYS A 1 89 ? -24.401 4.123 36.946 1.00 72.81 89 LYS A C 1
ATOM 722 O O . LYS A 1 89 ? -25.005 3.924 37.996 1.00 72.81 89 LYS A O 1
ATOM 727 N N . THR A 1 90 ? -24.253 5.339 36.422 1.00 70.19 90 THR A N 1
ATOM 728 C CA . THR A 1 90 ? -24.796 6.550 37.058 1.00 70.19 90 THR A CA 1
ATOM 729 C C . THR A 1 90 ? -26.327 6.585 37.054 1.00 70.19 90 THR A C 1
ATOM 731 O O . THR A 1 90 ? -26.940 7.011 38.035 1.00 70.19 90 THR A O 1
ATOM 734 N N . GLU A 1 91 ? -26.968 6.070 36.004 1.00 67.88 91 GLU A N 1
ATOM 735 C CA . GLU A 1 91 ? -28.426 5.919 35.936 1.00 67.88 91 GLU A CA 1
ATOM 736 C C . GLU A 1 91 ? -28.936 4.881 36.944 1.00 67.88 91 GLU A C 1
ATOM 738 O O . GLU A 1 91 ? -29.901 5.132 37.663 1.00 67.88 91 GLU A O 1
ATOM 743 N N . ALA A 1 92 ? -28.248 3.745 37.080 1.00 67.62 92 ALA A N 1
ATOM 744 C CA . ALA A 1 92 ? -28.599 2.735 38.077 1.00 67.62 92 ALA A CA 1
ATOM 745 C C . ALA A 1 92 ? -28.450 3.257 39.521 1.00 67.62 92 ALA A C 1
ATOM 747 O O . ALA A 1 92 ? -29.304 3.000 40.371 1.00 67.62 92 ALA A O 1
ATOM 748 N N . GLU A 1 93 ? -27.392 4.021 39.807 1.00 68.12 93 GLU A N 1
ATOM 749 C CA . GLU A 1 93 ? -27.150 4.613 41.131 1.00 68.12 93 GLU A CA 1
ATOM 750 C C . GLU A 1 93 ? -28.167 5.718 41.474 1.00 68.12 93 GLU A C 1
ATOM 752 O O . GLU A 1 93 ? -28.656 5.786 42.608 1.00 68.12 93 GLU A O 1
ATOM 757 N N . SER A 1 94 ? -28.542 6.551 40.499 1.00 67.56 94 SER A N 1
ATOM 758 C CA . SER A 1 94 ? -29.566 7.591 40.676 1.00 67.56 94 SER A CA 1
ATOM 759 C C . SER A 1 94 ? -30.976 7.008 40.819 1.00 67.56 94 SER A C 1
ATOM 761 O O . SER A 1 94 ? -31.714 7.438 41.707 1.00 67.56 94 SER A O 1
ATOM 763 N N . ALA A 1 95 ? -31.327 5.970 40.053 1.00 64.38 95 ALA A N 1
ATOM 764 C CA . ALA A 1 95 ? -32.583 5.237 40.211 1.00 64.38 95 ALA A CA 1
ATOM 765 C C . ALA A 1 95 ? -32.677 4.540 41.581 1.00 64.38 95 ALA A C 1
ATOM 767 O O . ALA A 1 95 ? -33.708 4.624 42.251 1.00 64.38 95 ALA A O 1
ATOM 768 N N . SER A 1 96 ? -31.588 3.916 42.045 1.00 63.59 96 SER A N 1
ATOM 769 C CA . SER A 1 96 ? -31.528 3.303 43.379 1.00 63.59 96 SER A CA 1
ATOM 770 C C . SER A 1 96 ? -31.675 4.338 44.500 1.00 63.59 96 SER A C 1
ATOM 772 O O . SER A 1 96 ? -32.335 4.070 45.503 1.00 63.59 96 SER A O 1
ATOM 774 N N . SER A 1 97 ? -31.082 5.524 44.341 1.00 63.22 97 SER A N 1
ATOM 775 C CA . SER A 1 97 ? -31.180 6.609 45.327 1.00 63.22 97 SER A CA 1
ATOM 776 C C . SER A 1 97 ? -32.580 7.233 45.355 1.00 63.22 97 SER A C 1
ATOM 778 O O . SER A 1 97 ? -33.120 7.492 46.429 1.00 63.22 97 SER A O 1
ATOM 780 N N . ALA A 1 98 ? -33.213 7.417 44.193 1.00 58.88 98 ALA A N 1
ATOM 781 C CA . ALA A 1 98 ? -34.587 7.909 44.088 1.00 58.88 98 ALA A CA 1
ATOM 782 C C . ALA A 1 98 ? -35.604 6.930 44.704 1.00 58.88 98 ALA A C 1
ATOM 784 O O . ALA A 1 98 ? -36.509 7.355 45.425 1.00 58.88 98 ALA A O 1
ATOM 785 N N . ALA A 1 99 ? -35.422 5.621 44.493 1.00 57.47 99 ALA A N 1
ATOM 786 C CA . ALA A 1 99 ? -36.240 4.588 45.129 1.00 57.47 99 ALA A CA 1
ATOM 787 C C . ALA A 1 99 ? -36.094 4.591 46.664 1.00 57.47 99 ALA A C 1
ATOM 789 O O . ALA A 1 99 ? -37.088 4.457 47.376 1.00 57.47 99 ALA A O 1
ATOM 790 N N . ALA A 1 100 ? -34.882 4.816 47.185 1.00 54.75 100 ALA A N 1
ATOM 791 C CA . ALA A 1 100 ? -34.639 4.922 48.625 1.00 54.75 100 ALA A CA 1
ATOM 792 C C . ALA A 1 100 ? -35.291 6.171 49.254 1.00 54.75 100 ALA A C 1
ATOM 794 O O . ALA A 1 100 ? -35.859 6.086 50.341 1.00 54.75 100 ALA A O 1
ATOM 795 N N . ILE A 1 101 ? -35.272 7.317 48.559 1.00 54.62 101 ILE A N 1
ATOM 796 C CA . ILE A 1 101 ? -35.913 8.564 49.020 1.00 54.62 101 ILE A CA 1
ATOM 797 C C . ILE A 1 101 ? -37.445 8.443 48.993 1.00 54.62 101 ILE A C 1
ATOM 799 O O . ILE A 1 101 ? -38.111 8.861 49.940 1.00 54.62 101 ILE A O 1
ATOM 803 N N . SER A 1 102 ? -38.011 7.807 47.960 1.00 51.44 102 SER A N 1
ATOM 804 C CA . SER A 1 102 ? -39.444 7.482 47.886 1.00 51.44 102 SER A CA 1
ATOM 805 C C . SER A 1 102 ? -39.912 6.621 49.067 1.00 51.44 102 SER A C 1
ATOM 807 O O . SER A 1 102 ? -41.044 6.773 49.520 1.00 51.44 102 SER A O 1
ATOM 809 N N . TYR A 1 103 ? -39.054 5.737 49.580 1.00 50.03 103 TYR A N 1
ATOM 810 C CA . TYR A 1 103 ? -39.362 4.862 50.715 1.00 50.03 103 TYR A CA 1
ATOM 811 C C . TYR A 1 103 ? -39.317 5.570 52.082 1.00 50.03 103 TYR A C 1
ATOM 813 O O . TYR A 1 103 ? -39.790 5.012 53.065 1.00 50.03 103 TYR A O 1
ATOM 821 N N . HIS A 1 104 ? -38.763 6.784 52.181 1.00 45.53 104 HIS A N 1
ATOM 822 C CA . HIS A 1 104 ? -38.679 7.550 53.438 1.00 45.53 104 HIS A CA 1
ATOM 823 C C . HIS A 1 104 ? -39.778 8.620 53.598 1.00 45.53 104 HIS A C 1
ATOM 825 O O . HIS A 1 104 ? -39.813 9.313 54.613 1.00 45.53 104 HIS A O 1
ATOM 831 N N . GLY A 1 105 ? -40.694 8.751 52.628 1.00 42.59 105 GLY A N 1
ATOM 832 C CA . GLY A 1 105 ? -41.807 9.714 52.656 1.00 42.59 105 GLY A CA 1
ATOM 833 C C . GLY A 1 105 ? -43.147 9.171 53.170 1.00 42.59 105 GLY A C 1
ATOM 834 O O . GLY A 1 105 ? -44.067 9.952 53.394 1.00 42.59 105 GLY A O 1
ATOM 835 N N . HIS A 1 106 ? -43.278 7.862 53.384 1.00 38.75 106 HIS A N 1
ATOM 836 C CA . HIS A 1 106 ? -44.464 7.254 53.982 1.00 38.75 106 HIS A CA 1
ATOM 837 C C . HIS A 1 106 ? -44.027 6.298 55.088 1.00 38.75 106 HIS A C 1
ATOM 839 O O . HIS A 1 106 ? -43.192 5.425 54.879 1.00 38.75 106 HIS A O 1
ATOM 845 N N . GLY A 1 107 ? -44.546 6.539 56.291 1.00 45.25 107 GLY A N 1
ATOM 846 C CA . GLY A 1 107 ? -44.163 5.827 57.500 1.00 45.25 107 GLY A CA 1
ATOM 847 C C . GLY A 1 107 ? -44.405 4.316 57.457 1.00 45.25 107 GLY A C 1
ATOM 848 O O . GLY A 1 107 ? -45.188 3.804 56.662 1.00 45.25 107 GLY A O 1
ATOM 849 N N . SER A 1 108 ? -43.776 3.668 58.440 1.00 38.22 108 SER A N 1
ATOM 850 C CA . SER A 1 108 ? -43.757 2.235 58.757 1.00 38.22 108 SER A CA 1
ATOM 851 C C . SER A 1 108 ? -42.668 1.432 58.029 1.00 38.22 108 SER A C 1
ATOM 853 O O . SER A 1 108 ? -42.775 1.081 56.859 1.00 38.22 108 SER A O 1
ATOM 855 N N . ILE A 1 109 ? -41.615 1.128 58.793 1.00 43.25 109 ILE A N 1
ATOM 856 C CA . ILE A 1 109 ? -40.625 0.088 58.516 1.00 43.25 109 ILE A CA 1
ATOM 857 C C . ILE A 1 109 ? -41.372 -1.255 58.514 1.00 43.25 109 ILE A C 1
ATOM 859 O O . ILE A 1 109 ? -41.841 -1.682 59.568 1.00 43.25 109 ILE A O 1
ATOM 863 N N . SER A 1 110 ? -41.490 -1.904 57.355 1.00 39.88 110 SER A N 1
ATOM 864 C CA . SER A 1 110 ? -41.840 -3.324 57.246 1.00 39.88 110 SER A CA 1
ATOM 865 C C . SER A 1 110 ? -40.740 -4.083 56.498 1.00 39.88 110 SER A C 1
ATOM 867 O O . SER A 1 110 ? -40.080 -3.537 55.613 1.00 39.88 110 SER A O 1
ATOM 869 N N . ASP A 1 111 ? -40.525 -5.330 56.917 1.00 43.88 111 ASP A N 1
ATOM 870 C CA . ASP A 1 111 ? -39.378 -6.223 56.678 1.00 43.88 111 ASP A CA 1
ATOM 871 C C . ASP A 1 111 ? -39.139 -6.700 55.221 1.00 43.88 111 ASP A C 1
ATOM 873 O O . ASP A 1 111 ? -38.757 -7.845 54.989 1.00 43.88 111 ASP A O 1
ATOM 877 N N . ASP A 1 112 ? -39.278 -5.841 54.210 1.00 43.41 112 ASP A N 1
ATOM 878 C CA . ASP A 1 112 ? -39.147 -6.228 52.789 1.00 43.41 112 ASP A CA 1
ATOM 879 C C . ASP A 1 112 ? -37.750 -5.974 52.184 1.00 43.41 112 ASP A C 1
ATOM 881 O O . ASP A 1 112 ? -37.561 -5.909 50.966 1.00 43.41 112 ASP A O 1
ATOM 885 N N . ASN A 1 113 ? -36.713 -5.888 53.020 1.00 42.31 113 ASN A N 1
ATOM 886 C CA . ASN A 1 113 ? -35.339 -5.584 52.589 1.00 42.31 113 ASN A CA 1
ATOM 887 C C . ASN A 1 113 ? -34.594 -6.741 51.881 1.00 42.31 113 ASN A C 1
ATOM 889 O O . ASN A 1 113 ? -33.404 -6.622 51.591 1.00 42.31 113 ASN A O 1
ATOM 893 N N . TYR A 1 114 ? -35.264 -7.851 51.555 1.00 41.75 114 TYR A N 1
ATOM 894 C CA . TYR A 1 114 ? -34.637 -9.007 50.894 1.00 41.75 114 TYR A CA 1
ATOM 895 C C . TYR A 1 114 ? -34.810 -9.058 49.366 1.00 41.75 114 TYR A C 1
ATOM 897 O O . TYR A 1 114 ? -34.122 -9.836 48.705 1.00 41.75 114 TYR A O 1
ATOM 905 N N . ALA A 1 115 ? -35.657 -8.218 48.763 1.00 42.31 115 ALA A N 1
ATOM 906 C CA . ALA A 1 115 ? -35.918 -8.293 47.319 1.00 42.31 115 ALA A CA 1
ATOM 907 C C . ALA A 1 115 ? -34.861 -7.579 46.447 1.00 42.31 115 ALA A C 1
ATOM 909 O O . ALA A 1 115 ? -34.614 -7.991 45.309 1.00 42.31 115 ALA A O 1
ATOM 910 N N . LEU A 1 116 ? -34.170 -6.559 46.971 1.00 41.25 116 LEU A N 1
ATOM 911 C CA . LEU A 1 116 ? -33.218 -5.742 46.197 1.00 41.25 116 LEU A CA 1
ATOM 912 C C . LEU A 1 116 ? -31.856 -6.414 45.945 1.00 41.25 116 LEU A C 1
ATOM 914 O O . LEU A 1 116 ? -31.098 -5.967 45.084 1.00 41.25 116 LEU A O 1
ATOM 918 N N . TRP A 1 117 ? -31.557 -7.535 46.610 1.00 37.53 117 TRP A N 1
ATOM 919 C CA . TRP A 1 117 ? -30.333 -8.308 46.352 1.00 37.53 117 TRP A CA 1
ATOM 920 C C . TRP A 1 117 ? -30.447 -9.279 45.163 1.00 37.53 117 TRP A C 1
ATOM 922 O O . TRP A 1 117 ? -29.456 -9.879 44.753 1.00 37.53 117 TRP A O 1
ATOM 932 N N . SER A 1 118 ? -31.638 -9.415 44.570 1.00 40.28 118 SER A N 1
ATOM 933 C CA . SER A 1 118 ? -31.867 -10.277 43.401 1.00 40.28 118 SER A CA 1
ATOM 934 C C . SER A 1 118 ? -31.675 -9.555 42.057 1.00 40.28 118 SER A C 1
ATOM 936 O O . SER A 1 118 ? -31.332 -10.189 41.058 1.00 40.28 118 SER A O 1
ATOM 938 N N . ALA A 1 119 ? -31.792 -8.222 42.023 1.00 40.84 119 ALA A N 1
ATOM 939 C CA . ALA A 1 119 ? -31.610 -7.436 40.800 1.00 40.84 119 ALA A CA 1
ATOM 940 C C . ALA A 1 119 ? -30.127 -7.248 40.415 1.00 40.84 119 ALA A C 1
ATOM 942 O O . ALA A 1 119 ? -29.795 -7.184 39.231 1.00 40.84 119 ALA A O 1
ATOM 943 N N . SER A 1 120 ? -29.206 -7.243 41.387 1.00 42.78 120 SER A N 1
ATOM 944 C CA . SER A 1 120 ? -27.759 -7.135 41.126 1.00 42.78 120 SER A CA 1
ATOM 945 C C . SER A 1 120 ? -27.131 -8.446 40.624 1.00 42.78 120 SER A C 1
ATOM 947 O O . SER A 1 120 ? -26.070 -8.432 39.995 1.00 42.78 120 SER A O 1
ATOM 949 N N . ALA A 1 121 ? -27.796 -9.586 40.841 1.00 41.09 121 ALA A N 1
ATOM 950 C CA . ALA A 1 121 ? -27.334 -10.892 40.377 1.00 41.09 121 ALA A CA 1
ATOM 951 C C . ALA A 1 121 ? -27.560 -11.109 38.867 1.00 41.09 121 ALA A C 1
ATOM 953 O O . ALA A 1 121 ? -26.793 -11.839 38.238 1.00 41.09 121 ALA A O 1
ATOM 954 N N . ASN A 1 122 ? -28.542 -10.432 38.258 1.00 42.78 122 ASN A N 1
ATOM 955 C CA . ASN A 1 122 ? -28.875 -10.624 36.842 1.00 42.78 122 ASN A CA 1
ATOM 956 C C . ASN A 1 122 ? -27.888 -9.962 35.863 1.00 42.78 122 ASN A C 1
ATOM 958 O O . ASN A 1 122 ? -27.744 -10.424 34.733 1.00 42.78 122 ASN A O 1
ATOM 962 N N . TYR A 1 123 ? -27.119 -8.955 36.291 1.00 42.59 123 TYR A N 1
ATOM 963 C CA . TYR A 1 123 ? -26.138 -8.301 35.413 1.00 42.59 123 TYR A CA 1
ATOM 964 C C . TYR A 1 123 ? -24.857 -9.117 35.182 1.00 42.59 123 TYR A C 1
ATOM 966 O O . TYR A 1 123 ? -24.150 -8.885 34.201 1.00 42.59 123 TYR A O 1
ATOM 974 N N . ARG A 1 124 ? -24.561 -10.124 36.019 1.00 43.50 124 ARG A N 1
ATOM 975 C CA . ARG A 1 124 ? -23.384 -10.993 35.820 1.00 43.50 124 ARG A CA 1
ATOM 976 C C . ARG A 1 124 ? -23.544 -12.015 34.688 1.00 43.50 124 ARG A C 1
ATOM 978 O O . ARG A 1 124 ? -22.533 -12.527 34.215 1.00 43.50 124 ARG A O 1
ATOM 985 N N . ASN A 1 125 ? -24.765 -12.275 34.217 1.00 41.06 125 ASN A N 1
ATOM 986 C CA . ASN A 1 125 ? -25.008 -13.255 33.152 1.00 41.06 125 ASN A CA 1
ATOM 987 C C . ASN A 1 125 ? -24.963 -12.676 31.730 1.00 41.06 125 ASN A C 1
ATOM 989 O O . ASN A 1 125 ? -24.824 -13.443 30.783 1.00 41.06 125 ASN A O 1
ATOM 993 N N . VAL A 1 126 ? -24.985 -11.351 31.557 1.00 44.34 126 VAL A N 1
ATOM 994 C CA . VAL A 1 126 ? -24.941 -10.726 30.218 1.00 44.34 126 VAL A CA 1
ATOM 995 C C . VAL A 1 126 ? -23.517 -10.697 29.630 1.00 44.34 126 VAL A C 1
ATOM 997 O O . VAL A 1 126 ? -23.339 -10.590 28.422 1.00 44.34 126 VAL A O 1
ATOM 1000 N N . ILE A 1 127 ? -22.476 -10.880 30.454 1.00 43.34 127 ILE A N 1
ATOM 1001 C CA . ILE A 1 127 ? -21.071 -10.869 29.998 1.00 43.34 127 ILE A CA 1
ATOM 1002 C C . ILE A 1 127 ? -20.666 -12.187 29.295 1.00 43.34 127 ILE A C 1
ATOM 1004 O O . ILE A 1 127 ? -19.660 -12.222 28.595 1.00 43.34 127 ILE A O 1
ATOM 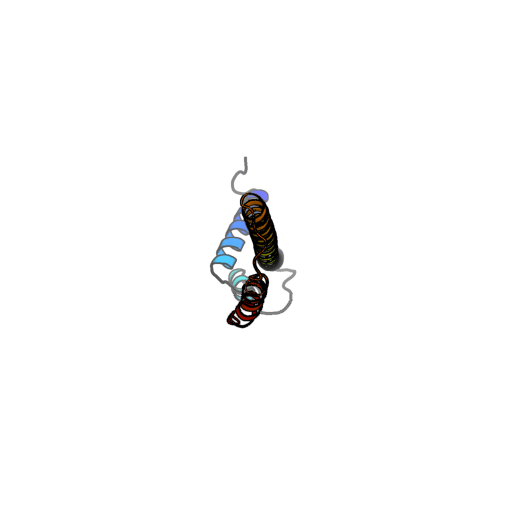1008 N N . LYS A 1 128 ? -21.449 -13.272 29.412 1.00 40.97 128 LYS A N 1
ATOM 1009 C CA . LYS A 1 128 ? -21.112 -14.588 28.824 1.00 40.97 128 LYS A CA 1
ATOM 1010 C C . LYS A 1 128 ? -21.665 -14.849 27.414 1.00 40.97 128 LYS A C 1
ATOM 1012 O O . LYS A 1 128 ? -21.435 -15.934 26.890 1.00 40.97 128 LYS A O 1
ATOM 1017 N N . THR A 1 129 ? -22.372 -13.905 26.793 1.00 44.12 129 THR A N 1
ATOM 1018 C CA . THR A 1 129 ? -23.056 -14.133 25.500 1.00 44.12 129 THR A CA 1
ATOM 1019 C C . THR A 1 129 ? -22.708 -13.107 24.421 1.00 44.12 129 THR A C 1
ATOM 1021 O O . THR A 1 129 ? -23.566 -12.747 23.618 1.00 44.12 129 THR A O 1
ATOM 1024 N N . LEU A 1 130 ? -21.465 -12.625 24.374 1.00 43.25 130 LEU A N 1
ATOM 1025 C CA . LEU A 1 130 ? -20.960 -11.963 23.168 1.00 43.25 130 LEU A CA 1
ATOM 1026 C C . LEU A 1 130 ? -20.275 -13.022 22.291 1.00 43.25 130 LEU A C 1
ATOM 1028 O O . LEU A 1 130 ? -19.331 -13.649 22.769 1.00 43.25 130 LEU A O 1
ATOM 1032 N N . PRO A 1 131 ? -20.754 -13.276 21.059 1.00 43.66 131 PRO A N 1
ATOM 1033 C CA . PRO A 1 131 ? -20.084 -14.189 20.147 1.00 43.66 131 PRO A CA 1
ATOM 1034 C C . PRO A 1 131 ? -18.773 -13.567 19.660 1.00 43.66 131 PRO A C 1
ATOM 1036 O O . PRO A 1 131 ? -18.741 -12.399 19.265 1.00 43.66 131 PRO A O 1
ATOM 1039 N N . ASP A 1 132 ? -17.709 -14.367 19.689 1.00 48.28 132 ASP A N 1
ATOM 1040 C CA . ASP A 1 132 ? -16.420 -14.047 19.082 1.00 48.28 132 ASP A CA 1
ATOM 1041 C C . ASP A 1 132 ? -16.579 -13.972 17.556 1.00 48.28 132 ASP A C 1
ATOM 1043 O O . ASP A 1 132 ? -16.636 -15.001 16.875 1.00 48.28 132 ASP A O 1
ATOM 1047 N N . HIS A 1 133 ? -16.652 -12.753 17.018 1.00 44.44 133 HIS A N 1
ATOM 1048 C CA . HIS A 1 133 ? -16.497 -12.466 15.591 1.00 44.44 133 HIS A CA 1
ATOM 1049 C C . HIS A 1 133 ? -15.582 -11.258 15.387 1.00 44.44 133 HIS A C 1
ATOM 1051 O O . HIS A 1 133 ? -15.895 -10.169 15.928 1.00 44.44 133 HIS A O 1
#

Organism: NCBI:txid29920